Protein AF-A0A7J0DSB6-F1 (afdb_monomer_lite)

Radius of gyration: 23.25 Å; chains: 1; bounding box: 47×53×61 Å

pLDDT: mean 72.87, std 18.83, range [38.19, 91.56]

Organism: NCBI:txid165716

Structure (mmCIF, N/CA/C/O backbone):
data_AF-A0A7J0DSB6-F1
#
_entry.id   AF-A0A7J0DSB6-F1
#
loop_
_atom_site.group_PDB
_atom_site.id
_atom_site.type_symbol
_atom_site.label_atom_id
_atom_site.label_alt_id
_atom_site.label_comp_id
_atom_site.label_asym_id
_atom_site.label_entity_id
_atom_site.label_seq_id
_atom_site.pdbx_PDB_ins_code
_atom_site.Cartn_x
_atom_site.Cartn_y
_atom_site.Cartn_z
_atom_site.occupancy
_atom_site.B_iso_or_equiv
_atom_site.auth_seq_id
_atom_site.auth_comp_id
_atom_site.auth_asym_id
_atom_site.auth_atom_id
_atom_site.pdbx_PDB_model_num
ATOM 1 N N . MET A 1 1 ? 7.950 -9.506 -18.671 1.00 56.25 1 MET A N 1
ATOM 2 C CA . MET A 1 1 ? 7.234 -10.067 -17.505 1.00 56.25 1 MET A CA 1
ATOM 3 C C . MET A 1 1 ? 7.180 -8.985 -16.438 1.00 56.25 1 MET A C 1
ATOM 5 O O . MET A 1 1 ? 8.235 -8.479 -16.083 1.00 56.25 1 MET A O 1
ATOM 9 N N . GLY A 1 2 ? 5.990 -8.536 -16.032 1.00 60.22 2 GLY A N 1
ATOM 10 C CA . GLY A 1 2 ? 5.849 -7.471 -15.032 1.00 60.22 2 GLY A CA 1
ATOM 11 C C . GLY A 1 2 ? 6.235 -7.962 -13.640 1.00 60.22 2 GLY A C 1
ATOM 12 O O . GLY A 1 2 ? 5.915 -9.093 -13.283 1.00 60.22 2 GLY A O 1
ATOM 13 N N . GLN A 1 3 ? 6.938 -7.135 -12.875 1.00 76.75 3 GLN A N 1
ATOM 14 C CA . GLN A 1 3 ? 7.384 -7.484 -11.533 1.00 76.75 3 GLN A CA 1
ATOM 15 C C . GLN A 1 3 ? 6.312 -7.055 -10.525 1.00 76.75 3 GLN A C 1
ATOM 17 O O . GLN A 1 3 ? 6.097 -5.863 -10.312 1.00 76.75 3 GLN A O 1
ATOM 22 N N . ALA A 1 4 ? 5.584 -8.027 -9.974 1.00 85.12 4 ALA A N 1
ATOM 23 C CA . ALA A 1 4 ? 4.469 -7.775 -9.066 1.00 85.12 4 ALA A CA 1
ATOM 24 C C . ALA A 1 4 ? 4.958 -7.362 -7.668 1.00 85.12 4 ALA A C 1
ATOM 26 O O . ALA A 1 4 ? 5.889 -7.957 -7.126 1.00 85.12 4 ALA A O 1
ATOM 27 N N . LEU A 1 5 ? 4.289 -6.373 -7.083 1.00 87.44 5 LEU A N 1
ATOM 28 C CA . LEU A 1 5 ? 4.482 -5.873 -5.729 1.00 87.44 5 LEU A CA 1
ATOM 29 C C . LEU A 1 5 ? 3.148 -5.978 -4.987 1.00 87.44 5 LEU A C 1
ATOM 31 O O . LEU A 1 5 ? 2.173 -5.346 -5.378 1.00 87.44 5 LEU A O 1
ATOM 35 N N . ASN A 1 6 ? 3.102 -6.756 -3.910 1.00 88.75 6 ASN A N 1
ATOM 36 C CA . ASN A 1 6 ? 1.907 -6.889 -3.081 1.00 88.75 6 ASN A CA 1
ATOM 37 C C . ASN A 1 6 ? 2.166 -6.247 -1.720 1.00 88.75 6 ASN A C 1
ATOM 39 O O . ASN A 1 6 ? 3.128 -6.604 -1.041 1.00 88.75 6 ASN A O 1
ATOM 43 N N . VAL A 1 7 ? 1.299 -5.323 -1.320 1.00 87.44 7 VAL A N 1
ATOM 44 C CA . VAL A 1 7 ? 1.365 -4.628 -0.033 1.00 87.44 7 VAL A CA 1
ATOM 45 C C . VAL A 1 7 ? 0.138 -5.003 0.781 1.00 87.44 7 VAL A C 1
ATOM 47 O O . VAL A 1 7 ? -0.986 -4.949 0.285 1.00 87.44 7 VAL A O 1
ATOM 50 N N . THR A 1 8 ? 0.341 -5.405 2.034 1.00 89.25 8 THR A N 1
ATOM 51 C CA . THR A 1 8 ? -0.747 -5.705 2.970 1.00 89.25 8 THR A CA 1
ATOM 52 C C . THR A 1 8 ? -0.514 -4.963 4.275 1.00 89.25 8 THR A C 1
ATOM 54 O O . THR A 1 8 ? 0.570 -5.057 4.848 1.00 89.25 8 THR A O 1
ATOM 57 N N . LEU A 1 9 ? -1.523 -4.228 4.740 1.00 87.69 9 LEU A N 1
ATOM 58 C CA . LEU A 1 9 ? -1.495 -3.512 6.012 1.00 87.69 9 LEU A CA 1
ATOM 59 C C . LEU A 1 9 ? -2.742 -3.851 6.829 1.00 87.69 9 LEU A C 1
ATOM 61 O O . LEU A 1 9 ? -3.825 -4.005 6.273 1.00 87.69 9 LEU A O 1
ATOM 65 N N . VAL A 1 10 ? -2.593 -3.927 8.149 1.00 88.19 10 VAL A N 1
ATOM 66 C CA . VAL A 1 10 ? -3.705 -4.113 9.085 1.00 88.19 10 VAL A CA 1
ATOM 67 C C . VAL A 1 10 ? -3.809 -2.874 9.966 1.00 88.19 10 VAL A C 1
ATOM 69 O O . VAL A 1 10 ? -2.811 -2.444 10.541 1.00 88.19 10 VAL A O 1
ATOM 72 N N . THR A 1 11 ? -4.997 -2.284 10.059 1.00 85.12 11 THR A N 1
ATOM 73 C CA . THR A 1 11 ? -5.264 -1.096 10.884 1.00 85.12 11 THR A CA 1
ATOM 74 C C . THR A 1 11 ? -6.493 -1.295 11.760 1.00 85.12 11 THR A C 1
ATOM 76 O O . THR A 1 11 ? -7.338 -2.127 11.453 1.00 85.12 11 THR A O 1
ATOM 79 N N . GLY A 1 12 ? -6.637 -0.493 12.816 1.00 83.94 12 GLY A N 1
ATOM 80 C CA . GLY A 1 12 ? -7.908 -0.361 13.538 1.00 83.94 12 GLY A CA 1
ATOM 81 C C . GLY A 1 12 ? -8.943 0.474 12.771 1.00 83.94 12 GLY A C 1
ATOM 82 O O . GLY A 1 12 ? -8.663 1.000 11.687 1.00 83.94 12 GLY A O 1
ATOM 83 N N . HIS A 1 13 ? -10.135 0.617 13.353 1.00 71.25 13 HIS A N 1
ATOM 84 C CA . HIS A 1 13 ? -11.281 1.314 12.755 1.00 71.25 13 HIS A CA 1
ATOM 85 C C . HIS A 1 13 ? -11.148 2.854 12.728 1.00 71.25 13 HIS A C 1
ATOM 87 O O . HIS A 1 13 ? -11.784 3.517 11.908 1.00 71.25 13 HIS A O 1
ATOM 93 N N . ASP A 1 14 ? -10.279 3.431 13.561 1.00 68.62 14 ASP A N 1
ATOM 94 C CA . ASP A 1 14 ? -10.102 4.887 13.707 1.00 68.62 14 ASP A CA 1
ATOM 95 C C . ASP A 1 14 ? -9.449 5.580 12.500 1.00 68.62 14 ASP A C 1
ATOM 97 O O . ASP A 1 14 ? -9.468 6.802 12.373 1.00 68.62 14 ASP A O 1
ATOM 101 N N . ASN A 1 15 ? -8.904 4.808 11.562 1.00 66.56 15 ASN A N 1
ATOM 102 C CA . ASN A 1 15 ? -7.940 5.303 10.589 1.00 66.56 15 ASN A CA 1
ATOM 103 C C . ASN A 1 15 ? -8.475 5.249 9.147 1.00 66.56 15 ASN A C 1
ATOM 105 O O . ASN A 1 15 ? -7.911 4.633 8.240 1.00 66.56 15 ASN A O 1
ATOM 109 N N . LYS A 1 16 ? -9.594 5.955 8.933 1.00 64.62 16 LYS A N 1
ATOM 110 C CA . LYS A 1 16 ? -10.403 5.950 7.694 1.00 64.62 16 LYS A CA 1
ATOM 111 C C . LYS A 1 16 ? -9.663 6.420 6.431 1.00 64.62 16 LYS A C 1
ATOM 113 O O . LYS A 1 16 ? -10.109 6.126 5.325 1.00 64.62 16 LYS A O 1
ATOM 118 N N . PHE A 1 17 ? -8.541 7.128 6.570 1.00 71.25 17 PHE A N 1
ATOM 119 C CA . PHE A 1 17 ? -7.780 7.690 5.444 1.00 71.25 17 PHE A CA 1
ATOM 120 C C . PHE A 1 17 ? -6.484 6.937 5.119 1.00 71.25 17 PHE A C 1
ATOM 122 O O . PHE A 1 17 ? -5.851 7.241 4.107 1.00 71.25 17 PHE A O 1
ATOM 129 N N . ILE A 1 18 ? -6.112 5.926 5.916 1.00 82.19 18 ILE A N 1
ATOM 130 C CA . ILE A 1 18 ? -4.863 5.171 5.722 1.00 82.19 18 ILE A CA 1
ATOM 131 C C . ILE A 1 18 ? -4.807 4.537 4.327 1.00 82.19 18 ILE A C 1
ATOM 133 O O . ILE A 1 18 ? -3.770 4.597 3.675 1.00 82.19 18 ILE A O 1
ATOM 137 N N . PHE A 1 19 ? -5.927 4.010 3.824 1.00 85.44 19 PHE A N 1
ATOM 138 C CA . PHE A 1 19 ? -5.977 3.352 2.515 1.00 85.44 19 PHE A CA 1
ATOM 139 C C . PHE A 1 19 ? -5.527 4.263 1.362 1.00 85.44 19 PHE A C 1
ATOM 141 O O . PHE A 1 19 ? -4.702 3.870 0.539 1.00 85.44 19 PHE A O 1
ATOM 148 N N . HIS A 1 20 ? -6.000 5.512 1.342 1.00 86.38 20 HIS A N 1
ATOM 149 C CA . HIS A 1 20 ? -5.597 6.494 0.332 1.00 86.38 20 HIS A CA 1
ATOM 150 C C . HIS A 1 20 ? -4.123 6.890 0.478 1.00 86.38 20 HIS A C 1
ATOM 152 O O . HIS A 1 20 ? -3.433 7.059 -0.526 1.00 86.38 20 HIS A O 1
ATOM 158 N N . GLY A 1 21 ? -3.631 6.994 1.718 1.00 87.69 21 GLY A N 1
ATOM 159 C CA . GLY A 1 21 ? -2.219 7.252 2.000 1.00 87.69 21 GLY A CA 1
ATOM 160 C C . GLY A 1 21 ? -1.304 6.159 1.447 1.00 87.69 21 GLY A C 1
ATOM 161 O O . GLY A 1 21 ? -0.314 6.473 0.794 1.00 87.69 21 GLY A O 1
ATOM 162 N N . ILE A 1 22 ? -1.677 4.886 1.625 1.00 88.44 22 ILE A N 1
ATOM 163 C CA . ILE A 1 22 ? -0.926 3.735 1.098 1.00 88.44 22 ILE A CA 1
ATOM 164 C C . ILE A 1 22 ? -0.862 3.778 -0.430 1.00 88.44 22 ILE A C 1
ATOM 166 O O . ILE A 1 22 ? 0.214 3.623 -1.001 1.00 88.44 22 ILE A O 1
ATOM 170 N N . ILE A 1 23 ? -1.999 3.995 -1.099 1.00 90.50 23 ILE A N 1
ATOM 171 C CA . ILE A 1 23 ? -2.062 4.035 -2.568 1.00 90.50 23 ILE A CA 1
ATOM 172 C C . ILE A 1 23 ? -1.166 5.154 -3.110 1.00 90.50 23 ILE A C 1
ATOM 174 O O . ILE A 1 23 ? -0.391 4.921 -4.037 1.00 90.50 23 ILE A O 1
ATOM 178 N N . ARG A 1 24 ? -1.236 6.349 -2.506 1.00 91.06 24 ARG A N 1
ATOM 179 C CA . ARG A 1 24 ? -0.400 7.486 -2.903 1.00 91.06 24 ARG A CA 1
ATOM 180 C C . ARG A 1 24 ? 1.085 7.187 -2.704 1.00 91.06 24 ARG A C 1
ATOM 182 O O . ARG A 1 24 ? 1.853 7.386 -3.634 1.00 91.06 24 ARG A O 1
ATOM 189 N N . LEU A 1 25 ? 1.458 6.643 -1.548 1.00 91.38 25 LEU A N 1
ATOM 190 C CA . LEU A 1 25 ? 2.840 6.291 -1.217 1.00 91.38 25 LEU A CA 1
ATOM 191 C C . LEU A 1 25 ? 3.424 5.276 -2.206 1.00 91.38 25 LEU A C 1
ATOM 193 O O . LEU A 1 25 ? 4.544 5.443 -2.675 1.00 91.38 25 LEU A O 1
ATOM 197 N N . ILE A 1 26 ? 2.664 4.239 -2.568 1.00 90.56 26 ILE A N 1
ATOM 198 C CA . ILE A 1 26 ? 3.105 3.247 -3.560 1.00 90.56 26 ILE A CA 1
ATOM 199 C C . ILE A 1 26 ? 3.345 3.912 -4.922 1.00 90.56 26 ILE A C 1
ATOM 201 O O . ILE A 1 26 ? 4.349 3.631 -5.577 1.00 90.56 26 ILE A O 1
ATOM 205 N N . HIS A 1 27 ? 2.452 4.815 -5.328 1.00 88.94 27 HIS A N 1
ATOM 206 C CA . HIS A 1 27 ? 2.581 5.549 -6.583 1.00 88.94 27 HIS A CA 1
ATOM 207 C C . HIS A 1 27 ? 3.777 6.519 -6.583 1.00 88.94 27 HIS A C 1
ATOM 209 O O . HIS A 1 27 ? 4.506 6.599 -7.569 1.00 88.94 27 HIS A O 1
ATOM 215 N N . GLU A 1 28 ? 4.016 7.224 -5.474 1.00 90.38 28 GLU A N 1
ATOM 216 C CA . GLU A 1 28 ? 5.148 8.147 -5.293 1.00 90.38 28 GLU A CA 1
ATOM 217 C C . GLU A 1 28 ? 6.508 7.440 -5.386 1.00 90.38 28 GLU A C 1
ATOM 219 O O . GLU A 1 28 ? 7.462 8.007 -5.913 1.00 90.38 28 GLU A O 1
ATOM 224 N N . GLU A 1 29 ? 6.594 6.184 -4.943 1.00 89.38 29 GLU A N 1
ATOM 225 C CA . GLU A 1 29 ? 7.816 5.375 -5.035 1.00 89.38 29 GLU A CA 1
ATOM 226 C C . GLU A 1 29 ? 7.977 4.654 -6.391 1.00 89.38 29 GLU A C 1
ATOM 228 O O . GLU A 1 29 ? 8.858 3.806 -6.554 1.00 89.38 29 GLU A O 1
ATOM 233 N N . GLY A 1 30 ? 7.155 5.001 -7.389 1.00 86.81 30 GLY A N 1
ATOM 234 C CA . GLY A 1 30 ? 7.302 4.536 -8.770 1.00 86.81 30 GLY A CA 1
ATOM 235 C C . GLY A 1 30 ? 6.677 3.169 -9.057 1.00 86.81 30 GLY A C 1
ATOM 236 O O . GLY A 1 30 ? 7.086 2.504 -10.011 1.00 86.81 30 GLY A O 1
ATOM 237 N N . ALA A 1 31 ? 5.706 2.729 -8.250 1.00 90.00 31 ALA A N 1
ATOM 238 C CA . ALA A 1 31 ? 4.901 1.543 -8.532 1.00 90.00 31 ALA A CA 1
ATOM 239 C C . ALA A 1 31 ? 3.516 1.904 -9.095 1.00 90.00 31 ALA A C 1
ATOM 241 O O . ALA A 1 31 ? 2.806 2.767 -8.588 1.00 90.00 31 ALA A O 1
ATOM 242 N N . GLU A 1 32 ? 3.099 1.172 -10.123 1.00 90.88 32 GLU A N 1
ATOM 243 C CA . GLU A 1 32 ? 1.765 1.270 -10.711 1.00 90.88 32 GLU A CA 1
ATOM 244 C C . GLU A 1 32 ? 0.788 0.408 -9.905 1.00 90.88 32 GLU A C 1
ATOM 246 O O . GLU A 1 32 ? 0.969 -0.805 -9.797 1.00 90.88 32 GLU A O 1
ATOM 251 N N . VAL A 1 33 ? -0.259 1.008 -9.340 1.00 90.38 33 VAL A N 1
ATOM 252 C CA . VAL A 1 33 ? -1.294 0.265 -8.609 1.00 90.38 33 VAL A CA 1
ATOM 253 C C . VAL A 1 33 ? -2.264 -0.373 -9.603 1.00 90.38 33 VAL A C 1
ATOM 255 O O . VAL A 1 33 ? -2.942 0.322 -10.351 1.00 90.38 33 VAL A O 1
ATOM 258 N N . LEU A 1 34 ? -2.348 -1.704 -9.587 1.00 91.06 34 LEU A N 1
ATOM 259 C CA . LEU A 1 34 ? -3.223 -2.489 -10.463 1.00 91.06 34 LEU A CA 1
ATOM 260 C C . LEU A 1 34 ? -4.600 -2.714 -9.834 1.00 91.06 34 LEU A C 1
ATOM 262 O O . LEU A 1 34 ? -5.622 -2.665 -10.511 1.00 91.06 34 LEU A O 1
ATOM 266 N N . SER A 1 35 ? -4.622 -3.006 -8.533 1.00 90.88 35 SER A N 1
ATOM 267 C CA . SER A 1 35 ? -5.845 -3.243 -7.771 1.00 90.88 35 SER A CA 1
ATOM 268 C C . SER A 1 35 ? -5.607 -2.914 -6.309 1.00 90.88 35 SER A C 1
ATOM 270 O O . SER A 1 35 ? -4.554 -3.226 -5.760 1.00 90.88 35 SER A O 1
ATOM 272 N N . ALA A 1 36 ? -6.613 -2.362 -5.645 1.00 90.69 36 ALA A N 1
ATOM 273 C CA . ALA A 1 36 ? -6.577 -2.110 -4.216 1.00 90.69 36 ALA A CA 1
ATOM 274 C C . ALA A 1 36 ? -7.917 -2.523 -3.613 1.00 90.69 36 ALA A C 1
ATOM 276 O O . ALA A 1 36 ? -8.970 -2.139 -4.112 1.00 90.69 36 ALA A O 1
ATOM 277 N N . ASN A 1 37 ? -7.868 -3.318 -2.554 1.00 90.94 37 ASN A N 1
ATOM 278 C CA . ASN A 1 37 ? -9.034 -3.850 -1.869 1.00 90.94 37 ASN A CA 1
ATOM 279 C C . ASN A 1 37 ? -8.859 -3.671 -0.363 1.00 90.94 37 ASN A C 1
ATOM 281 O O . ASN A 1 37 ? -7.735 -3.631 0.141 1.00 90.94 37 ASN A O 1
ATOM 285 N N . PHE A 1 38 ? -9.971 -3.610 0.361 1.00 89.00 38 PHE A N 1
ATOM 286 C CA . PHE A 1 38 ? -9.953 -3.681 1.813 1.00 89.00 38 PHE A CA 1
ATOM 287 C C . PHE A 1 38 ? -11.069 -4.591 2.319 1.00 89.00 38 PHE A C 1
ATOM 289 O O . PHE A 1 38 ? -12.102 -4.756 1.669 1.00 89.00 38 PHE A O 1
ATOM 296 N N . SER A 1 39 ? -10.859 -5.186 3.482 1.00 89.94 39 SER A N 1
ATOM 297 C CA . SER A 1 39 ? -11.873 -5.955 4.194 1.00 89.94 39 SER A CA 1
ATOM 298 C C . SER A 1 39 ? -11.843 -5.606 5.673 1.00 89.94 39 SER A C 1
ATOM 300 O O . SER A 1 39 ? -10.809 -5.230 6.217 1.00 89.94 39 SER A O 1
ATOM 302 N N . VAL A 1 40 ? -12.996 -5.703 6.328 1.00 90.06 40 VAL A N 1
ATOM 303 C CA . VAL A 1 40 ? -13.126 -5.457 7.766 1.00 90.06 40 VAL A CA 1
ATOM 304 C C . VAL A 1 40 ? -13.426 -6.787 8.440 1.00 90.06 40 VAL A C 1
ATOM 306 O O . VAL A 1 40 ? -14.351 -7.491 8.036 1.00 90.06 40 VAL A O 1
ATOM 309 N N . ILE A 1 41 ? -12.624 -7.147 9.438 1.00 89.69 41 ILE A N 1
ATOM 310 C CA . ILE A 1 41 ? -12.767 -8.374 10.221 1.00 89.69 41 ILE A CA 1
ATOM 311 C C . ILE A 1 41 ? -12.693 -7.984 11.698 1.00 89.69 41 ILE A C 1
ATOM 313 O O . ILE A 1 41 ? -11.628 -7.623 12.202 1.00 89.69 41 ILE A O 1
ATOM 317 N N . GLY A 1 42 ? -13.834 -8.044 12.388 1.00 88.81 42 GLY A N 1
ATOM 318 C CA . GLY A 1 42 ? -13.958 -7.521 13.752 1.00 88.81 42 GLY A CA 1
ATOM 319 C C . GLY A 1 42 ? -13.659 -6.021 13.788 1.00 88.81 42 GLY A C 1
ATOM 320 O O . GLY A 1 42 ? -14.197 -5.268 12.980 1.00 88.81 42 GLY A O 1
ATOM 321 N N . ASP A 1 43 ? -12.758 -5.613 14.681 1.00 87.69 43 ASP A N 1
ATOM 322 C CA . ASP A 1 43 ? -12.312 -4.219 14.833 1.00 87.69 43 ASP A CA 1
ATOM 323 C C . ASP A 1 43 ? -11.099 -3.857 13.953 1.00 87.69 43 ASP A C 1
ATOM 325 O O . ASP A 1 43 ? -10.529 -2.770 14.072 1.00 87.69 43 ASP A O 1
ATOM 329 N N . SER A 1 44 ? -10.670 -4.777 13.081 1.00 87.56 44 SER A N 1
ATOM 330 C CA . SER A 1 44 ? -9.508 -4.602 12.208 1.00 87.56 44 SER A CA 1
ATOM 331 C C . SER A 1 44 ? -9.908 -4.449 10.746 1.00 87.56 44 SER A C 1
ATOM 333 O O . SER A 1 44 ? -10.804 -5.126 10.244 1.00 87.56 44 SER A O 1
ATOM 335 N N . ILE A 1 45 ? -9.186 -3.591 10.037 1.00 89.00 45 ILE A N 1
ATOM 336 C CA . ILE A 1 45 ? -9.293 -3.375 8.601 1.00 89.00 45 ILE A CA 1
ATOM 337 C C . ILE A 1 45 ? -8.018 -3.902 7.944 1.00 89.00 45 ILE A C 1
ATOM 339 O O . ILE A 1 45 ? -6.912 -3.487 8.286 1.00 89.00 45 ILE A O 1
ATOM 343 N N . PHE A 1 46 ? -8.181 -4.808 6.990 1.00 88.94 46 PHE A N 1
ATOM 344 C CA . PHE A 1 46 ? -7.123 -5.367 6.165 1.00 88.94 46 PHE A CA 1
ATOM 345 C C . PHE A 1 46 ? -7.113 -4.637 4.832 1.00 88.94 46 PHE A C 1
ATOM 347 O O . PHE A 1 46 ? -8.084 -4.692 4.086 1.00 88.94 46 PHE A O 1
ATOM 354 N N . HIS A 1 47 ? -6.009 -3.971 4.527 1.00 90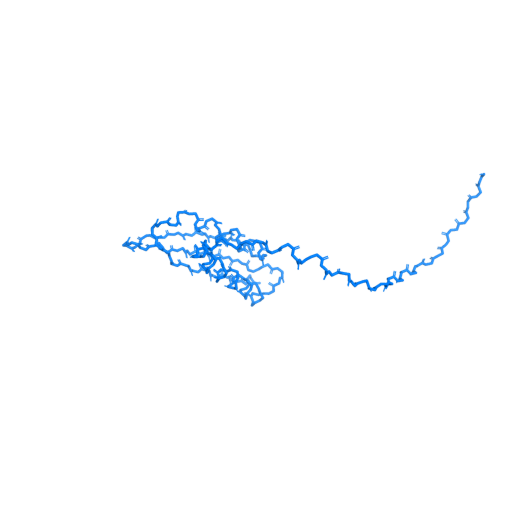.31 47 HIS A N 1
ATOM 355 C CA . HIS A 1 47 ? -5.779 -3.265 3.274 1.00 90.31 47 HIS A CA 1
ATOM 356 C C . HIS A 1 47 ? -4.840 -4.104 2.418 1.00 90.31 47 HIS A C 1
ATOM 358 O O . HIS A 1 47 ? -3.752 -4.452 2.872 1.00 90.31 47 HIS A O 1
ATOM 364 N N . ALA A 1 48 ? -5.238 -4.416 1.190 1.00 91.00 48 ALA A N 1
ATOM 365 C CA . ALA A 1 48 ? -4.445 -5.182 0.238 1.00 91.00 48 ALA A CA 1
ATOM 366 C C . ALA A 1 48 ? -4.303 -4.398 -1.069 1.00 91.00 48 ALA A C 1
ATOM 368 O O . ALA A 1 48 ? -5.294 -4.089 -1.729 1.00 91.00 48 ALA A O 1
ATOM 369 N N . VAL A 1 49 ? -3.068 -4.090 -1.456 1.00 91.56 49 VAL A N 1
ATOM 370 C CA . VAL A 1 49 ? -2.758 -3.367 -2.692 1.00 91.56 49 VAL A CA 1
ATOM 371 C C . VAL A 1 49 ? -1.851 -4.226 -3.560 1.00 91.56 49 VAL A C 1
ATOM 373 O O . VAL A 1 49 ? -0.751 -4.605 -3.161 1.00 91.56 49 VAL A O 1
ATOM 376 N N . HIS A 1 50 ? -2.332 -4.527 -4.759 1.00 91.56 50 HIS A N 1
ATOM 377 C CA . HIS A 1 50 ? -1.587 -5.171 -5.824 1.00 91.56 50 HIS A CA 1
ATOM 378 C C . HIS A 1 50 ? -1.062 -4.098 -6.764 1.00 91.56 50 HIS A C 1
ATOM 380 O O . HIS A 1 50 ? -1.827 -3.341 -7.362 1.00 91.56 50 HIS A O 1
ATOM 386 N N . ALA A 1 51 ? 0.250 -4.054 -6.904 1.00 90.81 51 ALA A N 1
ATOM 387 C CA . ALA A 1 51 ? 0.958 -3.096 -7.717 1.00 90.81 51 ALA A CA 1
ATOM 388 C C . ALA A 1 51 ? 2.006 -3.795 -8.585 1.00 90.81 51 ALA A C 1
ATOM 390 O O . ALA A 1 51 ? 2.285 -4.991 -8.456 1.00 90.81 51 ALA A O 1
ATOM 391 N N . LYS A 1 52 ? 2.595 -3.034 -9.490 1.00 90.19 52 LYS A N 1
ATOM 392 C CA . LYS A 1 52 ? 3.684 -3.454 -10.354 1.00 90.19 52 LYS A CA 1
ATOM 393 C C . LYS A 1 52 ? 4.821 -2.460 -10.200 1.00 90.19 52 LYS A C 1
ATOM 395 O O . LYS A 1 52 ? 4.605 -1.255 -10.296 1.00 90.19 52 LYS A O 1
ATOM 400 N N . ALA A 1 53 ? 6.023 -2.968 -9.949 1.00 85.44 53 ALA A N 1
ATOM 401 C CA . ALA A 1 53 ? 7.209 -2.125 -9.902 1.00 85.44 53 ALA A CA 1
ATOM 402 C C . ALA A 1 53 ? 7.453 -1.487 -11.278 1.00 85.44 53 ALA A C 1
ATOM 404 O O . ALA A 1 53 ? 7.287 -2.151 -12.310 1.00 85.44 53 ALA A O 1
ATOM 405 N N . GLY A 1 54 ? 7.794 -0.198 -11.267 1.00 78.56 54 GLY A N 1
ATOM 406 C CA . GLY A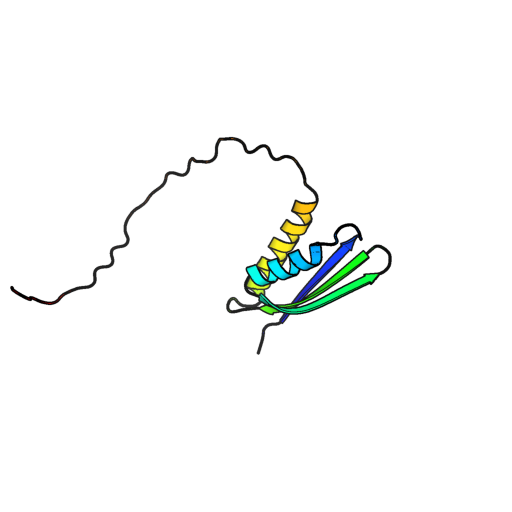 1 54 ? 8.150 0.565 -12.455 1.00 78.56 54 GLY A CA 1
ATOM 407 C C . GLY A 1 54 ? 9.550 0.231 -12.972 1.00 78.56 54 GLY A C 1
ATOM 408 O O . GLY A 1 54 ? 9.977 -0.920 -12.983 1.00 78.56 54 GLY A O 1
ATOM 409 N N . GLU A 1 55 ? 10.264 1.253 -13.438 1.00 71.88 55 GLU A N 1
ATOM 410 C CA . GLU A 1 55 ? 11.556 1.099 -14.121 1.00 71.88 55 GLU A CA 1
ATOM 411 C C . GLU A 1 55 ? 12.685 0.623 -13.190 1.00 71.88 55 GLU A C 1
ATOM 413 O O . GLU A 1 55 ? 13.555 -0.155 -13.584 1.00 71.88 55 GLU A O 1
ATOM 418 N N . PHE A 1 56 ? 12.636 1.032 -11.922 1.00 66.81 56 PHE A N 1
ATOM 419 C CA . PHE A 1 56 ? 13.546 0.558 -10.889 1.00 66.81 56 PHE A CA 1
ATOM 420 C C . PHE A 1 56 ? 13.053 -0.813 -10.420 1.00 66.81 56 PHE A C 1
ATOM 422 O O . PHE A 1 56 ? 11.919 -0.940 -9.969 1.00 66.81 56 PHE A O 1
ATOM 429 N N . GLY A 1 57 ? 13.872 -1.857 -10.564 1.00 76.12 57 GLY A N 1
ATOM 430 C CA . GLY A 1 57 ? 13.463 -3.242 -10.300 1.00 76.12 57 GLY A CA 1
ATOM 431 C C . GLY A 1 57 ? 12.758 -3.472 -8.945 1.00 76.12 57 GLY A C 1
ATOM 432 O O . GLY A 1 57 ? 12.854 -2.667 -8.014 1.00 76.12 57 GLY A O 1
ATOM 433 N N . PRO A 1 58 ? 12.112 -4.634 -8.760 1.00 76.12 58 PRO A N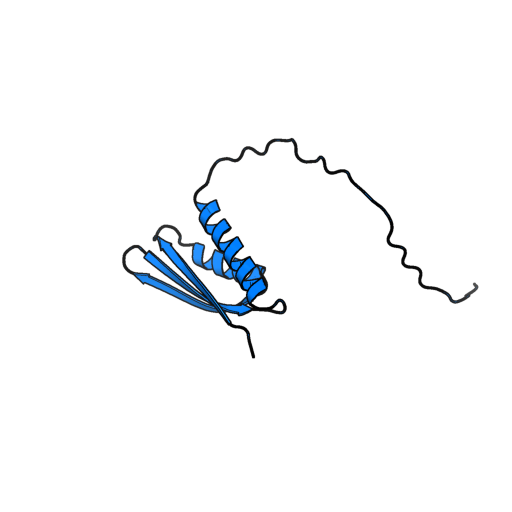 1
ATOM 434 C CA . PRO A 1 58 ? 11.092 -4.831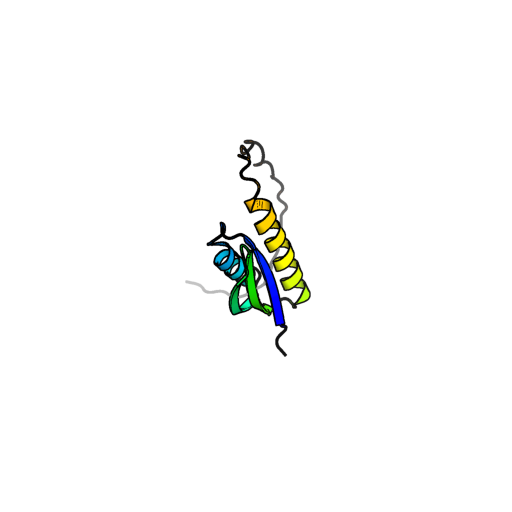 -7.738 1.00 76.12 58 PRO A CA 1
ATOM 435 C C . PRO A 1 58 ? 11.649 -4.736 -6.326 1.00 76.12 58 PRO A C 1
ATOM 437 O O . PRO A 1 58 ? 10.968 -4.247 -5.435 1.00 76.12 58 PRO A O 1
ATOM 440 N N . ASN A 1 59 ? 12.899 -5.154 -6.127 1.00 82.94 59 ASN A N 1
ATOM 441 C CA . ASN A 1 59 ? 13.566 -5.095 -4.832 1.00 82.94 59 ASN A CA 1
ATOM 442 C C . ASN A 1 59 ? 13.800 -3.650 -4.378 1.00 82.94 59 ASN A C 1
ATOM 444 O O . ASN A 1 59 ? 13.671 -3.365 -3.192 1.00 82.94 59 ASN A O 1
ATOM 448 N N . PHE A 1 60 ? 14.117 -2.741 -5.306 1.00 84.62 60 PHE A N 1
ATOM 449 C CA . PHE A 1 60 ? 14.338 -1.333 -4.983 1.00 84.62 60 PHE A CA 1
ATOM 450 C C . PHE A 1 60 ? 13.025 -0.654 -4.589 1.00 84.62 60 PHE A C 1
ATOM 452 O O . PHE A 1 60 ? 12.939 -0.035 -3.529 1.00 84.62 60 PHE A O 1
ATOM 459 N N . VAL A 1 61 ? 11.982 -0.842 -5.401 1.00 86.25 61 VAL A N 1
ATOM 460 C CA . VAL A 1 61 ? 10.653 -0.277 -5.134 1.00 86.25 61 VAL A CA 1
ATOM 461 C C . VAL A 1 61 ? 10.054 -0.878 -3.860 1.00 86.25 61 VAL A C 1
ATOM 463 O O . VAL A 1 61 ? 9.551 -0.143 -3.017 1.00 86.25 61 VAL A O 1
ATOM 466 N N . ALA A 1 62 ? 10.177 -2.191 -3.645 1.00 87.81 62 ALA A N 1
ATOM 467 C CA . ALA A 1 62 ? 9.720 -2.837 -2.414 1.00 87.81 62 ALA A CA 1
ATOM 468 C C . ALA A 1 62 ? 10.449 -2.305 -1.168 1.00 87.81 62 ALA A C 1
ATOM 470 O O . ALA A 1 62 ? 9.809 -2.033 -0.151 1.00 87.81 62 ALA A O 1
ATOM 471 N N . ALA A 1 63 ? 11.774 -2.125 -1.233 1.00 89.81 63 ALA A N 1
ATOM 472 C CA . ALA A 1 63 ? 12.552 -1.559 -0.131 1.00 89.81 63 ALA A CA 1
ATOM 473 C C . ALA A 1 63 ? 12.113 -0.124 0.203 1.00 89.81 63 ALA A C 1
ATOM 475 O O . ALA A 1 63 ? 11.912 0.201 1.371 1.00 89.81 63 ALA A O 1
ATOM 476 N N . ARG A 1 64 ? 11.889 0.718 -0.811 1.00 91.19 64 ARG A N 1
ATOM 477 C CA . ARG A 1 64 ? 11.388 2.082 -0.607 1.00 91.19 64 ARG A CA 1
ATOM 478 C C . ARG A 1 64 ? 9.974 2.116 -0.033 1.00 91.19 64 ARG A C 1
ATOM 480 O O . ARG A 1 64 ? 9.758 2.754 0.994 1.00 91.19 64 ARG A O 1
ATOM 487 N N . VAL A 1 65 ? 9.040 1.382 -0.639 1.00 90.75 65 VAL A N 1
ATOM 488 C CA . VAL A 1 65 ? 7.645 1.302 -0.180 1.00 90.75 65 VAL A CA 1
ATOM 489 C C . VAL A 1 65 ? 7.575 0.778 1.253 1.00 90.75 65 VAL A C 1
ATOM 491 O O . VAL A 1 65 ? 6.868 1.350 2.075 1.00 90.75 65 VAL A O 1
ATOM 494 N N . SER A 1 66 ? 8.333 -0.270 1.589 1.00 89.62 66 SER A N 1
ATOM 495 C CA . SER A 1 66 ? 8.360 -0.812 2.954 1.00 89.62 66 SER A CA 1
ATOM 496 C C . SER A 1 66 ? 8.932 0.173 3.975 1.00 89.62 66 SER A C 1
ATOM 498 O O . SER A 1 66 ? 8.342 0.331 5.044 1.00 89.62 66 SER A O 1
ATOM 500 N N . ASN A 1 67 ? 10.027 0.871 3.652 1.00 91.50 67 ASN A N 1
ATOM 501 C CA . ASN A 1 67 ? 10.610 1.863 4.553 1.00 91.50 67 ASN A CA 1
ATOM 502 C C . ASN A 1 67 ? 9.638 3.025 4.807 1.00 91.50 67 ASN A C 1
ATOM 504 O O . ASN A 1 67 ? 9.350 3.363 5.952 1.00 91.50 67 ASN A O 1
ATOM 508 N N . ARG A 1 68 ? 9.040 3.560 3.739 1.00 91.44 68 ARG A N 1
ATOM 509 C CA . ARG A 1 68 ? 8.053 4.642 3.814 1.00 91.44 68 ARG A CA 1
ATOM 510 C C . ARG A 1 68 ? 6.785 4.227 4.545 1.00 91.44 68 ARG A C 1
ATOM 512 O O . ARG A 1 68 ? 6.234 5.013 5.303 1.00 91.44 68 ARG A O 1
ATOM 519 N N . LEU A 1 69 ? 6.311 2.996 4.349 1.00 88.56 69 LEU A N 1
ATOM 520 C CA . LEU A 1 69 ? 5.131 2.492 5.052 1.00 88.56 69 LEU A CA 1
ATOM 521 C C . LEU A 1 69 ? 5.402 2.350 6.554 1.00 88.56 69 LEU A C 1
ATOM 523 O O . LEU A 1 69 ? 4.530 2.647 7.368 1.00 88.56 69 LEU A O 1
ATOM 527 N N . LYS A 1 70 ? 6.621 1.946 6.926 1.00 87.31 70 LYS A N 1
ATOM 528 C CA . LYS A 1 70 ? 7.060 1.908 8.321 1.00 87.31 70 LYS A CA 1
ATOM 529 C C . LYS A 1 70 ? 7.087 3.315 8.924 1.00 87.31 70 LYS A C 1
ATOM 531 O O . LYS A 1 70 ? 6.495 3.5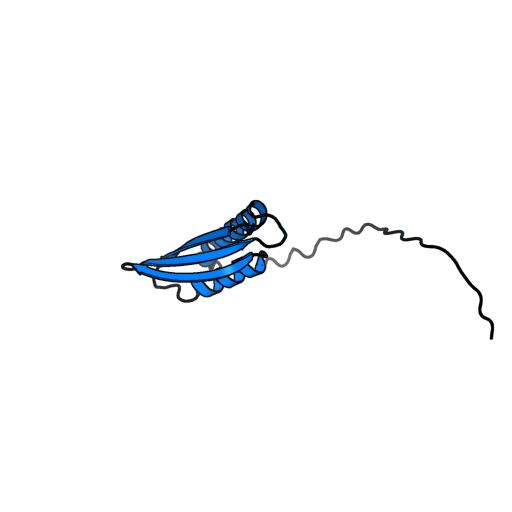20 9.977 1.00 87.31 70 LYS A O 1
ATOM 536 N N . GLU A 1 71 ? 7.671 4.291 8.230 1.00 87.94 71 GLU A N 1
ATOM 537 C CA . GLU A 1 71 ? 7.634 5.708 8.632 1.00 87.94 71 GLU A CA 1
ATOM 538 C C . GLU A 1 71 ? 6.200 6.238 8.751 1.00 87.94 71 GLU A C 1
ATOM 540 O O . GLU A 1 71 ? 5.866 6.890 9.733 1.00 87.94 71 GLU A O 1
ATOM 545 N N . PHE A 1 72 ? 5.330 5.913 7.797 1.00 82.81 72 PHE A N 1
ATOM 546 C CA . PHE A 1 72 ? 3.930 6.326 7.787 1.00 82.81 72 PHE A CA 1
ATOM 547 C C . PHE A 1 72 ? 3.170 5.794 9.009 1.00 82.81 72 PHE A C 1
ATOM 549 O O . PHE A 1 72 ? 2.442 6.540 9.660 1.00 82.81 72 PHE A O 1
ATOM 556 N N . VAL A 1 73 ? 3.374 4.529 9.381 1.00 77.62 73 VAL A N 1
ATOM 557 C CA . VAL A 1 73 ? 2.751 3.935 10.575 1.00 77.62 73 VAL A CA 1
ATOM 558 C C . VAL A 1 73 ? 3.360 4.496 11.864 1.00 77.62 73 VAL A C 1
ATOM 560 O O . VAL A 1 73 ? 2.623 4.832 12.789 1.00 77.62 73 VAL A O 1
ATOM 563 N N . ASN A 1 74 ? 4.686 4.633 11.931 1.00 77.19 74 ASN A N 1
ATOM 564 C CA . ASN A 1 74 ? 5.381 5.122 13.122 1.00 77.19 74 ASN A CA 1
ATOM 565 C C . ASN A 1 74 ? 5.152 6.622 13.379 1.00 77.19 74 ASN A C 1
ATOM 567 O O . ASN A 1 74 ? 4.949 7.014 14.525 1.00 77.19 74 ASN A O 1
ATOM 571 N N . GLY A 1 75 ? 5.136 7.451 12.334 1.00 63.53 75 GLY A N 1
ATOM 572 C CA . GLY A 1 75 ? 4.893 8.892 12.422 1.00 63.53 75 GLY A CA 1
ATOM 573 C C . GLY A 1 75 ? 3.451 9.242 12.789 1.00 63.53 75 GLY A C 1
ATOM 574 O O . GLY A 1 75 ? 3.213 10.245 13.451 1.00 63.53 75 GLY A O 1
ATOM 575 N N . THR A 1 76 ? 2.484 8.379 12.460 1.00 54.88 76 THR A N 1
ATOM 576 C CA . THR A 1 76 ? 1.068 8.604 12.804 1.00 54.88 76 THR A CA 1
ATOM 577 C C . THR A 1 76 ? 0.787 8.456 14.314 1.00 54.88 76 THR A C 1
ATOM 579 O O . THR A 1 76 ? -0.233 8.947 14.789 1.00 54.88 76 THR A O 1
ATOM 582 N N . MET A 1 77 ? 1.680 7.832 15.101 1.00 51.88 77 MET A N 1
ATOM 583 C CA . MET A 1 77 ? 1.530 7.710 16.567 1.00 51.88 77 MET A CA 1
ATOM 584 C C . MET A 1 77 ? 2.247 8.800 17.379 1.00 51.88 77 MET A C 1
ATOM 586 O O . MET A 1 77 ? 1.996 8.912 18.578 1.00 51.88 77 MET A O 1
ATOM 590 N N . SER A 1 78 ? 3.087 9.625 16.754 1.00 46.00 78 SER A N 1
ATOM 591 C CA . SER A 1 78 ? 3.764 10.738 17.421 1.00 46.00 78 SER A CA 1
ATOM 592 C C . SER A 1 78 ? 3.264 12.066 16.865 1.00 46.00 78 SER A C 1
ATOM 594 O O . SER A 1 78 ? 3.950 12.719 16.090 1.00 46.00 78 SER A O 1
ATOM 596 N N . ASN A 1 79 ? 2.102 12.527 17.333 1.00 51.25 79 ASN A N 1
ATOM 597 C CA . ASN A 1 79 ? 1.943 13.969 17.521 1.00 51.25 79 ASN A CA 1
ATOM 598 C C . ASN A 1 79 ? 2.698 14.346 18.802 1.00 51.25 79 ASN A C 1
ATOM 600 O O . ASN A 1 79 ? 2.095 14.599 19.845 1.00 51.25 79 ASN A O 1
ATOM 604 N N . VAL A 1 80 ? 4.026 14.319 18.741 1.00 45.44 80 VAL A N 1
ATOM 605 C CA . VAL A 1 80 ? 4.798 15.224 19.583 1.00 45.44 80 VAL A CA 1
ATOM 606 C C . VAL A 1 80 ? 4.907 16.504 18.776 1.00 45.44 80 VAL A C 1
ATOM 608 O O . VAL A 1 80 ? 5.303 16.464 17.613 1.00 45.44 80 VAL A O 1
ATOM 611 N N . GLU A 1 81 ? 4.471 17.618 19.359 1.00 55.41 81 GLU A N 1
ATOM 612 C CA . GLU A 1 81 ? 4.903 18.929 18.895 1.00 55.41 81 GLU A CA 1
ATOM 613 C C . GLU A 1 81 ? 6.432 18.922 18.877 1.00 55.41 81 GLU A C 1
ATOM 615 O O . GLU A 1 81 ? 7.085 19.076 19.909 1.00 55.41 81 GLU A O 1
ATOM 620 N N . GLU A 1 82 ? 7.015 18.670 17.711 1.00 44.94 82 GLU A N 1
ATOM 621 C CA . GLU A 1 82 ? 8.422 18.922 17.485 1.00 44.94 82 GLU A CA 1
ATOM 622 C C . GLU A 1 82 ? 8.533 20.406 17.167 1.00 44.94 82 GLU A C 1
ATOM 624 O O . GLU A 1 82 ? 8.405 20.850 16.026 1.00 44.94 82 GLU A O 1
ATOM 629 N N . SER A 1 83 ? 8.689 21.185 18.237 1.00 42.16 83 SER A N 1
ATOM 630 C CA . SER A 1 83 ? 9.245 22.527 18.186 1.00 42.16 83 SER A CA 1
ATOM 631 C C . SER A 1 83 ? 10.441 22.511 17.243 1.00 42.16 83 SER A C 1
ATOM 633 O O . SER A 1 83 ? 11.484 21.960 17.587 1.00 42.16 83 SER A O 1
ATOM 635 N N . VAL A 1 84 ? 10.285 23.101 16.060 1.00 49.06 84 VAL A N 1
ATOM 636 C CA . VAL A 1 84 ? 11.390 23.391 15.145 1.00 49.06 84 VAL A CA 1
ATOM 637 C C . VAL A 1 84 ? 12.440 24.180 15.935 1.00 49.06 84 VAL A C 1
ATOM 639 O O . VAL A 1 84 ? 12.149 25.313 16.337 1.00 49.06 84 VAL A O 1
ATOM 642 N N . PRO A 1 85 ? 13.641 23.635 16.204 1.00 47.09 85 PRO A N 1
ATOM 643 C CA . PRO A 1 85 ? 14.724 24.464 16.693 1.00 47.09 85 PRO A CA 1
ATOM 644 C C . PRO A 1 85 ? 15.129 25.407 15.547 1.00 47.09 85 PRO A C 1
ATOM 646 O O . PRO A 1 85 ? 15.266 24.943 14.413 1.00 47.09 85 PRO A O 1
ATOM 649 N N . PRO A 1 86 ? 15.339 26.712 15.789 1.00 44.41 86 PRO A N 1
ATOM 650 C CA . PRO A 1 86 ? 15.678 27.675 14.734 1.00 44.41 86 PRO A CA 1
ATOM 651 C C . PRO A 1 86 ? 17.054 27.490 14.060 1.00 44.41 86 PRO A C 1
ATOM 653 O O . PRO A 1 86 ? 17.496 28.393 13.358 1.00 44.41 86 PRO A O 1
ATOM 656 N N . GLU A 1 87 ? 17.758 26.374 14.253 1.00 44.09 87 GLU A N 1
ATOM 657 C CA . GLU A 1 87 ? 19.211 26.292 14.036 1.00 44.09 87 GLU A CA 1
ATOM 658 C C . GLU A 1 87 ? 19.643 25.221 13.022 1.00 44.09 87 GLU A C 1
ATOM 660 O O . GLU A 1 87 ? 20.519 24.411 13.306 1.00 44.09 87 GLU A O 1
ATOM 665 N N . LEU A 1 88 ? 19.050 25.176 11.823 1.00 40.16 88 LEU A N 1
ATOM 666 C CA . LEU A 1 88 ? 19.558 24.274 10.773 1.00 40.16 88 LEU A CA 1
ATOM 667 C C . LEU A 1 88 ? 19.473 24.850 9.351 1.00 40.16 88 LEU A C 1
ATOM 669 O O . LEU A 1 88 ? 19.097 24.169 8.402 1.00 40.16 88 LEU A O 1
ATOM 673 N N . TRP A 1 89 ? 19.871 26.118 9.213 1.00 39.69 89 TRP A N 1
ATOM 674 C CA . TRP A 1 89 ? 20.248 26.734 7.930 1.00 39.69 89 TRP A CA 1
ATOM 675 C C . TRP A 1 89 ? 21.758 26.987 7.835 1.00 39.69 89 TRP A C 1
ATOM 677 O O . TRP A 1 89 ? 22.192 27.975 7.253 1.00 39.69 89 TRP A O 1
ATOM 687 N N . GLU A 1 90 ? 22.571 26.082 8.373 1.00 49.00 90 GLU A N 1
ATOM 688 C CA . GLU A 1 90 ? 24.019 26.109 8.163 1.00 49.00 90 GLU A CA 1
ATOM 689 C C . GLU A 1 90 ? 24.439 24.884 7.356 1.00 49.00 90 GLU A C 1
ATOM 691 O O . GLU A 1 90 ? 24.921 23.891 7.887 1.00 49.00 90 GLU A O 1
ATOM 696 N N . PHE A 1 91 ? 24.216 24.951 6.047 1.00 38.19 91 PHE A N 1
ATOM 697 C CA . PHE A 1 91 ? 25.028 24.205 5.091 1.00 38.19 91 PHE A CA 1
ATOM 698 C C . PHE A 1 91 ? 25.369 25.141 3.931 1.00 38.19 91 PHE A C 1
ATOM 700 O O . PHE A 1 91 ? 24.798 25.083 2.843 1.00 38.19 91 PHE A O 1
ATOM 707 N N . GLU A 1 92 ? 26.309 26.045 4.203 1.00 50.44 92 GLU A N 1
ATOM 708 C CA . GLU A 1 92 ? 27.291 26.409 3.191 1.00 50.44 92 GLU A CA 1
ATOM 709 C C . GLU A 1 92 ? 28.235 25.219 3.011 1.00 50.44 92 GLU A C 1
ATOM 711 O O . GLU A 1 92 ? 28.912 24.827 3.952 1.00 50.44 92 GLU A O 1
ATOM 716 N N . ASP A 1 93 ? 28.282 24.668 1.802 1.00 47.97 93 ASP A N 1
ATOM 717 C CA . ASP A 1 93 ? 29.539 24.229 1.193 1.00 47.97 93 ASP A CA 1
ATOM 718 C C . ASP A 1 93 ? 29.318 24.114 -0.323 1.00 47.97 93 ASP A C 1
ATOM 720 O O . ASP A 1 93 ? 28.658 23.198 -0.822 1.00 47.97 93 ASP A O 1
ATOM 724 N N . GLN A 1 94 ? 29.823 25.095 -1.076 1.00 51.03 94 GLN A N 1
ATOM 725 C CA . GLN A 1 94 ? 30.017 24.933 -2.517 1.00 51.03 94 GLN A CA 1
ATOM 726 C C . GLN A 1 94 ? 31.276 24.097 -2.755 1.00 51.03 94 GLN A C 1
ATOM 728 O O . GLN A 1 94 ? 32.293 24.331 -2.104 1.00 51.03 94 GLN A O 1
ATOM 733 N N . PRO A 1 95 ? 31.277 23.227 -3.780 1.00 47.41 95 PRO A N 1
ATOM 734 C CA . PRO A 1 95 ? 32.317 23.419 -4.786 1.00 47.41 95 PRO A CA 1
ATOM 735 C C . PRO A 1 95 ? 31.856 23.202 -6.243 1.00 47.41 95 PRO A C 1
ATOM 737 O O . PRO A 1 95 ? 31.382 22.142 -6.635 1.00 47.41 95 PRO A O 1
ATOM 740 N N . ASN A 1 96 ? 32.047 24.264 -7.031 1.00 48.94 96 ASN A N 1
ATOM 741 C CA . ASN A 1 96 ? 32.681 24.354 -8.356 1.00 48.94 96 ASN A CA 1
ATOM 742 C C . ASN A 1 96 ? 32.655 23.201 -9.395 1.00 48.94 96 ASN A C 1
ATOM 744 O O . ASN A 1 96 ? 33.134 22.097 -9.158 1.00 48.94 96 ASN A O 1
ATOM 748 N N . LEU A 1 97 ? 32.394 23.655 -10.635 1.00 45.41 97 LEU A N 1
ATOM 749 C CA . LEU A 1 97 ? 32.946 23.204 -11.925 1.00 45.41 97 LEU A CA 1
ATOM 750 C C . LEU A 1 97 ? 32.242 22.021 -12.617 1.00 45.41 97 LEU A C 1
ATOM 752 O O . LEU A 1 97 ? 32.547 20.854 -12.400 1.00 45.41 97 LEU A O 1
ATOM 756 N N . CYS A 1 98 ? 31.341 22.351 -13.545 1.00 47.69 98 CYS A N 1
ATOM 757 C CA . CYS A 1 98 ? 31.045 21.501 -14.696 1.00 47.69 98 CYS A CA 1
ATOM 758 C C . CYS A 1 98 ? 31.478 22.258 -15.952 1.00 47.69 98 CYS A C 1
ATOM 760 O O . CYS A 1 98 ? 30.712 23.034 -16.521 1.00 47.69 98 CYS A O 1
ATOM 762 N N . ASP A 1 99 ? 32.733 22.044 -16.344 1.00 46.09 99 ASP A N 1
ATOM 763 C CA . ASP A 1 99 ? 33.183 22.242 -17.714 1.00 46.09 99 ASP A CA 1
ATOM 764 C C . ASP A 1 99 ? 32.306 21.394 -18.643 1.00 46.09 99 ASP A C 1
ATOM 766 O O . ASP A 1 99 ? 32.301 20.164 -18.566 1.00 46.09 99 ASP A O 1
ATOM 770 N N . LEU A 1 100 ? 31.571 22.038 -19.545 1.00 48.25 100 LEU A N 1
ATOM 771 C CA . LEU A 1 100 ? 31.161 21.390 -20.783 1.00 48.25 100 LEU A CA 1
ATOM 772 C C . LEU A 1 100 ? 31.564 22.290 -21.938 1.00 48.25 100 LEU A C 1
ATOM 774 O O . LEU A 1 100 ? 30.790 23.098 -22.450 1.00 48.25 100 LEU A O 1
ATOM 778 N N . GLU A 1 101 ? 32.819 22.131 -22.338 1.00 49.03 101 GLU A N 1
ATOM 779 C CA . GLU A 1 101 ? 33.247 22.487 -23.676 1.00 49.03 101 GLU A CA 1
ATOM 780 C C . GLU A 1 101 ? 32.415 21.681 -24.682 1.00 49.03 101 GLU A C 1
ATOM 782 O O . GLU A 1 101 ? 32.381 20.454 -24.622 1.00 49.03 101 GLU A O 1
ATOM 787 N N . THR A 1 102 ? 31.801 22.349 -25.657 1.00 51.31 102 THR A N 1
ATOM 788 C CA . THR A 1 102 ? 31.779 21.798 -27.017 1.00 51.31 102 THR A CA 1
ATOM 789 C C . THR A 1 102 ? 32.057 22.904 -28.040 1.00 51.31 102 THR A C 1
ATOM 791 O O . THR A 1 102 ? 31.736 24.068 -27.788 1.00 51.31 102 THR A O 1
ATOM 794 N N . PRO A 1 103 ? 32.705 22.577 -29.175 1.00 47.25 103 PRO A N 1
ATOM 795 C CA . PRO A 1 103 ? 33.406 23.550 -29.998 1.00 47.25 103 PRO A CA 1
ATOM 796 C C . PRO A 1 103 ? 32.676 23.936 -31.298 1.00 47.25 103 PRO A C 1
ATOM 798 O O . PRO A 1 103 ? 32.012 23.124 -31.930 1.00 47.25 103 PRO A O 1
ATOM 801 N N . HIS A 1 104 ? 32.990 25.163 -31.726 1.00 46.72 104 HIS A N 1
ATOM 802 C CA . HIS A 1 104 ? 33.174 25.670 -33.096 1.00 46.72 104 HIS A CA 1
ATOM 803 C C . HIS A 1 104 ? 31.985 25.857 -34.070 1.00 46.72 104 HIS A C 1
ATOM 805 O O . HIS A 1 104 ? 31.232 24.937 -34.375 1.00 46.72 104 HIS A O 1
ATOM 811 N N . ASN A 1 105 ? 32.048 27.040 -34.719 1.00 42.56 105 ASN A N 1
ATOM 812 C CA . ASN A 1 105 ? 31.662 27.399 -36.101 1.00 42.56 105 ASN A CA 1
ATOM 813 C C . ASN A 1 105 ? 30.337 28.195 -36.192 1.00 42.56 105 ASN A C 1
ATOM 815 O O . ASN A 1 105 ? 29.350 27.793 -35.603 1.00 42.56 105 ASN A O 1
ATOM 819 N N . SER A 1 106 ? 30.170 29.311 -36.910 1.00 50.44 106 SER A N 1
ATOM 820 C CA . SER A 1 106 ? 30.976 30.082 -37.864 1.00 50.44 106 SER A CA 1
ATOM 821 C C . SER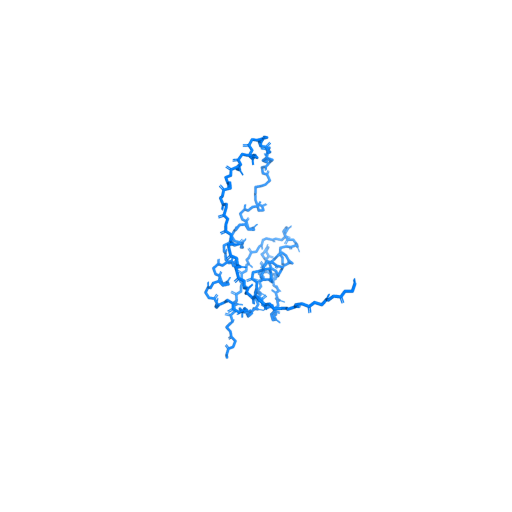 A 1 106 ? 30.304 31.455 -38.056 1.00 50.44 106 SER A C 1
ATOM 823 O O . SER A 1 106 ? 29.092 31.570 -37.910 1.00 50.44 106 SER A O 1
ATOM 825 N N . TYR A 1 107 ? 31.110 32.446 -38.425 1.00 52.09 107 TYR A N 1
ATOM 826 C CA . TYR A 1 107 ? 30.841 33.756 -39.040 1.00 52.09 107 TYR A CA 1
ATOM 827 C C . TYR A 1 107 ? 29.434 34.089 -39.586 1.00 52.09 107 TYR A C 1
ATOM 829 O O . TYR A 1 107 ? 28.826 33.314 -40.320 1.00 52.09 107 TYR A O 1
ATOM 837 N N . GLY A 1 108 ? 29.028 35.352 -39.386 1.00 48.75 108 GLY A N 1
ATOM 838 C CA . GLY A 1 108 ? 27.942 36.006 -40.124 1.00 48.75 108 GLY A CA 1
ATOM 839 C C . GLY A 1 108 ? 27.870 37.513 -39.854 1.00 48.75 108 GLY A C 1
ATOM 840 O O . GLY A 1 108 ? 27.282 37.937 -38.870 1.00 48.75 108 GLY A O 1
ATOM 841 N N . ILE A 1 109 ? 28.513 38.289 -40.727 1.00 45.44 109 ILE A N 1
ATOM 842 C CA . ILE A 1 109 ? 28.500 39.759 -40.825 1.00 45.44 109 ILE A CA 1
ATOM 843 C C . ILE A 1 109 ? 27.069 40.301 -41.003 1.00 45.44 109 ILE A C 1
ATOM 845 O O . ILE A 1 109 ? 26.316 39.719 -41.786 1.00 45.44 109 ILE A O 1
ATOM 849 N N . LEU A 1 110 ? 26.768 41.460 -40.405 1.00 50.38 110 LEU A N 1
ATOM 850 C CA . LEU A 1 110 ? 26.118 42.612 -41.062 1.00 50.38 110 LEU A CA 1
ATOM 851 C C . LEU A 1 110 ? 26.273 43.877 -40.211 1.00 50.38 110 LEU A C 1
ATOM 853 O O . LEU A 1 110 ? 25.918 43.829 -39.014 1.00 50.38 110 LEU A O 1
#

Secondary structure (DSSP, 8-state):
---EEEEEEEEETT-TTHHHHHHHHHHHTTEEEEEEEEEEETTEEEEEEEEEE-SS-HHHHHHHHHHHHHHHHHHTT--------S------------------------

Foldseek 3Di:
DWAKDKDKDKDFPVCVCVQVVLQVLLVVLAKAWPDWDWDDDPRMIMIMTIITHHPPDDVSSNVSSVVVVVCVVVVVPDPPPPPDDPPPPPDDDDDDDDDDDDDDDDDDDD

Sequence (110 aa):
MGQALNVTLVTGHDNKFIFHGIIRLIHEEGAEVLSANFSVIGDSIFHAVHAKAGEFGPNFVAARVSNRLKEFVNGTMSNVEESVPPELWEFEDQPNLCDLETPHNSYGIL